Protein AF-A0A822HY90-F1 (afdb_monomer)

pLDDT: mean 82.27, std 18.72, range [35.62, 97.69]

Sequence (56 aa):
AGQTAGGSGSGSSDLFRPSSVTFDQSGNMYIADSNNHRVQFWLNNASSGTTVAGIT

Mean predicted aligned error: 6.98 Å

Radius of gyration: 10.69 Å; Cα contacts (8 Å, |Δi|>4): 110; chains: 1; bounding box: 26×24×24 Å

Structure (mmCIF, N/CA/C/O backbone):
data_AF-A0A822HY90-F1
#
_entry.id   AF-A0A822HY90-F1
#
loop_
_atom_site.group_PDB
_atom_site.id
_atom_site.type_symbol
_atom_site.label_atom_id
_atom_site.label_alt_id
_atom_site.label_comp_id
_atom_site.label_asym_id
_atom_site.label_entity_id
_atom_site.label_seq_id
_atom_site.pdbx_PDB_ins_code
_atom_site.Cartn_x
_atom_site.Cartn_y
_atom_site.Cartn_z
_atom_site.occupancy
_atom_site.B_iso_or_equiv
_atom_site.auth_seq_id
_atom_site.auth_comp_id
_atom_site.auth_asym_id
_atom_site.auth_atom_id
_atom_site.pdbx_PDB_model_num
ATOM 1 N N . ALA A 1 1 ? 11.084 12.056 9.496 1.00 35.62 1 ALA A N 1
ATOM 2 C CA . ALA A 1 1 ? 11.384 11.781 8.079 1.00 35.62 1 ALA A CA 1
ATOM 3 C C . ALA A 1 1 ? 10.169 11.089 7.476 1.00 35.62 1 ALA A C 1
ATOM 5 O O . ALA A 1 1 ? 9.881 9.964 7.857 1.00 35.62 1 ALA A O 1
ATOM 6 N N . GLY A 1 2 ? 9.384 11.800 6.662 1.00 41.28 2 GLY A N 1
ATOM 7 C CA . GLY A 1 2 ? 8.227 11.225 5.978 1.00 41.28 2 GLY A CA 1
ATOM 8 C C . GLY A 1 2 ? 8.715 10.481 4.748 1.00 41.28 2 GLY A C 1
ATOM 9 O O . GLY A 1 2 ? 9.157 11.115 3.794 1.00 41.28 2 GLY A O 1
ATOM 10 N N . GLN A 1 3 ? 8.706 9.152 4.796 1.00 45.84 3 GLN A N 1
ATOM 11 C CA . GLN A 1 3 ? 8.981 8.353 3.611 1.00 45.84 3 GLN A CA 1
ATOM 12 C C . GLN A 1 3 ? 7.721 8.379 2.753 1.00 45.84 3 GLN A C 1
ATOM 14 O O . GLN A 1 3 ? 6.717 7.745 3.064 1.00 45.84 3 GLN A O 1
ATOM 19 N N . THR A 1 4 ? 7.756 9.196 1.708 1.00 43.47 4 THR A N 1
ATOM 20 C CA . THR A 1 4 ? 6.813 9.131 0.597 1.00 43.47 4 THR A CA 1
ATOM 21 C C . THR A 1 4 ? 6.885 7.725 0.013 1.00 43.47 4 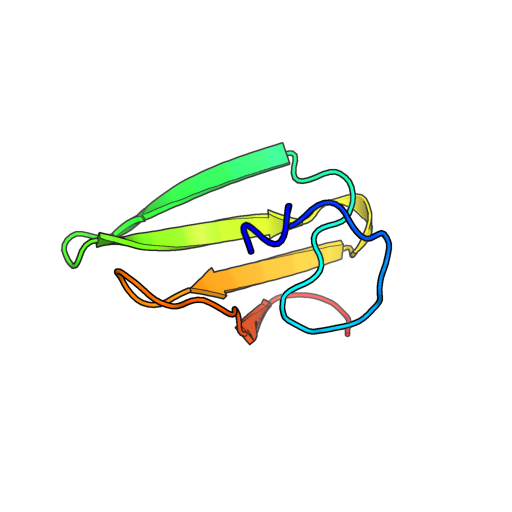THR A C 1
ATOM 23 O O . THR A 1 4 ? 7.911 7.357 -0.558 1.00 43.47 4 THR A O 1
ATOM 26 N N . ALA A 1 5 ? 5.811 6.948 0.166 1.00 52.34 5 ALA A N 1
ATOM 27 C CA . ALA A 1 5 ? 5.601 5.645 -0.468 1.00 52.34 5 ALA A CA 1
ATOM 28 C C . ALA A 1 5 ? 5.414 5.810 -1.992 1.00 52.34 5 ALA A C 1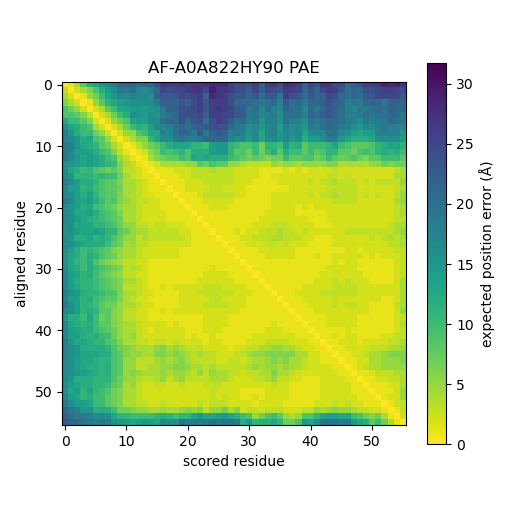
ATOM 30 O O . ALA A 1 5 ? 4.351 5.555 -2.548 1.00 52.34 5 ALA A O 1
ATOM 31 N N . GLY A 1 6 ? 6.442 6.344 -2.651 1.00 46.22 6 GLY A N 1
ATOM 32 C CA . GLY A 1 6 ? 6.492 6.647 -4.080 1.00 46.22 6 GLY A CA 1
ATOM 33 C C . GLY A 1 6 ? 7.785 6.154 -4.726 1.00 46.22 6 GLY A C 1
ATOM 34 O O . GLY A 1 6 ? 8.218 6.711 -5.731 1.00 46.22 6 GLY A O 1
ATOM 35 N N . GLY A 1 7 ? 8.430 5.153 -4.124 1.00 43.50 7 GLY A N 1
ATOM 36 C CA . GLY A 1 7 ? 9.555 4.454 -4.725 1.00 43.50 7 GLY A CA 1
ATOM 37 C C . GLY A 1 7 ? 9.041 3.355 -5.644 1.00 43.50 7 GLY A C 1
ATOM 38 O O . GLY A 1 7 ? 8.277 2.497 -5.220 1.00 43.50 7 GLY A O 1
ATOM 39 N N . SER A 1 8 ? 9.472 3.366 -6.901 1.00 50.72 8 SER A N 1
ATOM 40 C CA . SER A 1 8 ? 9.337 2.253 -7.844 1.00 50.72 8 SER A CA 1
ATOM 41 C C . SER A 1 8 ? 10.252 1.094 -7.430 1.00 50.72 8 SER A C 1
ATOM 43 O O . SER A 1 8 ? 11.223 0.785 -8.119 1.00 50.72 8 SER A O 1
ATOM 45 N N . GLY A 1 9 ? 10.010 0.528 -6.252 1.00 51.03 9 GLY A N 1
ATOM 46 C CA . GLY A 1 9 ? 10.703 -0.647 -5.746 1.00 51.03 9 GLY A CA 1
ATOM 47 C C . GLY A 1 9 ? 9.822 -1.893 -5.817 1.00 51.03 9 GLY A C 1
ATOM 48 O O . GLY A 1 9 ? 8.609 -1.822 -5.994 1.00 51.03 9 GLY A O 1
ATOM 49 N N . SER A 1 10 ? 10.459 -3.057 -5.722 1.00 53.38 10 SER A N 1
ATOM 50 C CA . SER A 1 10 ? 9.797 -4.369 -5.674 1.00 53.38 10 SER A CA 1
ATOM 51 C C . SER A 1 10 ? 9.494 -4.814 -4.237 1.00 53.38 10 SER A C 1
ATOM 53 O O . SER A 1 10 ? 9.080 -5.952 -4.016 1.00 53.38 10 SER A O 1
ATOM 55 N N . GLY A 1 11 ? 9.719 -3.950 -3.238 1.00 63.94 11 GLY A N 1
ATOM 56 C CA . GLY A 1 11 ? 9.396 -4.245 -1.846 1.00 63.94 11 GLY A CA 1
ATOM 57 C C . GLY A 1 11 ? 7.891 -4.427 -1.655 1.00 63.94 11 GLY A C 1
ATOM 58 O O . GLY A 1 11 ? 7.079 -3.872 -2.397 1.00 63.94 11 GLY A O 1
ATOM 59 N N . SER A 1 12 ? 7.474 -5.196 -0.646 1.00 64.38 12 SER A N 1
ATOM 60 C CA . SER A 1 12 ? 6.045 -5.374 -0.333 1.00 64.38 12 SER A CA 1
ATOM 61 C C . SER A 1 12 ? 5.336 -4.047 -0.016 1.00 64.38 12 SER A C 1
ATOM 63 O O . SER A 1 12 ? 4.132 -3.929 -0.201 1.00 64.38 12 SER A O 1
ATOM 65 N N . SER A 1 13 ? 6.085 -3.019 0.387 1.00 71.25 13 SER A N 1
ATOM 66 C CA . SER A 1 13 ? 5.557 -1.684 0.695 1.00 71.25 13 SER A CA 1
ATOM 67 C C . SER A 1 13 ? 5.639 -0.681 -0.461 1.00 71.25 13 SER A C 1
ATOM 69 O O . SER A 1 13 ? 5.086 0.411 -0.344 1.00 71.25 13 SER A O 1
ATOM 71 N N . ASP A 1 14 ? 6.308 -1.025 -1.563 1.00 83.81 14 ASP A N 1
ATOM 72 C CA . ASP A 1 14 ? 6.480 -0.135 -2.711 1.00 83.81 14 ASP A CA 1
ATOM 73 C C . ASP A 1 14 ? 5.303 -0.282 -3.686 1.00 83.81 14 ASP A C 1
ATOM 75 O O . ASP A 1 14 ? 5.019 -1.370 -4.183 1.00 83.81 14 ASP A O 1
ATOM 79 N N . LEU A 1 15 ? 4.590 0.806 -3.968 1.00 86.62 15 LEU A N 1
ATOM 80 C CA . LEU A 1 15 ? 3.457 0.797 -4.898 1.00 86.62 15 LEU A CA 1
ATOM 81 C C . LEU A 1 15 ? 3.901 1.266 -6.283 1.00 86.62 15 LEU A C 1
ATOM 83 O O . LEU A 1 15 ? 4.625 2.255 -6.410 1.00 86.62 15 LEU A O 1
ATOM 87 N N . PHE A 1 16 ? 3.399 0.623 -7.335 1.00 90.38 16 PHE A N 1
ATOM 88 C CA . PHE A 1 16 ? 3.654 1.004 -8.715 1.00 90.38 16 PHE A CA 1
ATOM 89 C C . PHE A 1 16 ? 2.352 1.210 -9.499 1.00 90.38 16 PHE A C 1
ATOM 91 O O . PHE A 1 16 ? 1.687 0.280 -9.953 1.00 90.38 16 PHE A O 1
ATOM 98 N N . ARG A 1 17 ? 2.017 2.491 -9.710 1.00 91.38 17 ARG A N 1
ATOM 99 C CA . ARG A 1 17 ? 0.777 2.948 -10.370 1.00 91.38 17 ARG A CA 1
ATOM 100 C C . ARG A 1 17 ? -0.479 2.297 -9.759 1.00 91.38 17 ARG A C 1
ATOM 102 O O . ARG A 1 17 ? -1.228 1.636 -10.480 1.00 91.38 17 ARG A O 1
ATOM 109 N N . PRO A 1 18 ? -0.726 2.476 -8.448 1.00 93.56 18 PRO A N 1
ATOM 110 C CA . PRO A 1 18 ? -1.946 1.973 -7.835 1.00 93.56 18 PRO A CA 1
ATOM 111 C C . PRO A 1 18 ? -3.173 2.624 -8.483 1.00 93.56 18 PRO A C 1
ATOM 113 O O . PRO A 1 18 ? -3.175 3.825 -8.761 1.00 93.56 18 PRO A O 1
ATOM 116 N N . SER A 1 19 ? -4.209 1.829 -8.740 1.00 96.94 19 SER A N 1
ATOM 117 C CA . SER A 1 19 ? -5.432 2.286 -9.415 1.00 96.94 19 SER A CA 1
ATOM 118 C C . SER A 1 19 ? -6.609 2.495 -8.469 1.00 96.94 19 SER A C 1
ATOM 120 O O . SER A 1 19 ? -7.526 3.247 -8.795 1.00 96.94 19 SER A O 1
ATOM 122 N N . SER A 1 20 ? -6.611 1.838 -7.307 1.00 96.81 20 SER A N 1
ATOM 123 C CA . SER A 1 20 ? -7.720 1.910 -6.358 1.00 96.81 20 SER A CA 1
ATOM 124 C C . SER A 1 20 ? -7.286 1.562 -4.937 1.00 96.81 20 SER A C 1
ATOM 126 O O . SER A 1 20 ? -6.318 0.824 -4.737 1.00 96.81 20 SER A O 1
ATOM 128 N N . VAL A 1 21 ? -8.041 2.080 -3.966 1.00 96.38 21 VAL A N 1
ATOM 129 C CA . VAL A 1 21 ? -7.907 1.810 -2.534 1.00 96.38 21 VAL A CA 1
ATOM 130 C C . VAL A 1 21 ? -9.289 1.586 -1.919 1.00 96.38 21 VAL A C 1
ATOM 132 O O . VAL A 1 21 ? -10.238 2.302 -2.241 1.00 96.38 21 VAL A O 1
ATOM 135 N N . THR A 1 22 ? -9.408 0.599 -1.034 1.00 97.69 22 THR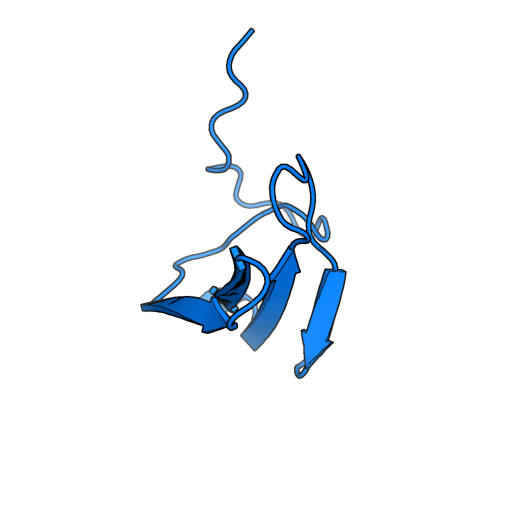 A N 1
ATOM 136 C CA . THR A 1 22 ? -10.614 0.361 -0.227 1.00 97.69 22 THR A CA 1
ATOM 137 C C . THR A 1 22 ? -10.243 -0.037 1.199 1.00 97.69 22 THR A C 1
ATOM 139 O O . THR A 1 22 ? -9.106 -0.435 1.459 1.00 97.69 22 THR A O 1
ATOM 142 N N . PHE A 1 23 ? -11.206 0.070 2.112 1.00 97.44 23 PHE A N 1
ATOM 143 C CA . PHE A 1 23 ? -11.037 -0.239 3.527 1.00 97.44 23 PHE A CA 1
ATOM 144 C C . PHE A 1 23 ? -12.063 -1.270 3.993 1.00 97.44 23 PHE A C 1
ATOM 146 O O . PHE A 1 23 ? -13.205 -1.268 3.529 1.00 97.44 23 PHE A O 1
ATOM 153 N N . ASP A 1 24 ? -11.668 -2.133 4.927 1.00 96.81 24 ASP A N 1
ATOM 154 C CA . ASP A 1 24 ? -12.609 -2.985 5.659 1.00 96.81 24 ASP A CA 1
ATOM 155 C C . ASP A 1 24 ? -13.172 -2.282 6.913 1.00 96.81 24 ASP A C 1
ATOM 157 O O . ASP A 1 24 ? -12.811 -1.153 7.247 1.00 96.81 24 ASP A O 1
ATOM 161 N N . GLN A 1 25 ? -14.063 -2.964 7.640 1.00 97.19 25 GLN A N 1
ATOM 162 C CA . GLN A 1 25 ? -14.675 -2.440 8.871 1.00 97.19 25 GLN A CA 1
ATOM 163 C C . GLN A 1 25 ? -13.677 -2.213 10.018 1.00 97.19 25 GLN A C 1
ATOM 165 O O . GLN A 1 25 ? -13.980 -1.466 10.946 1.00 97.19 25 GLN A O 1
ATOM 170 N N . SER A 1 26 ? -12.504 -2.848 9.969 1.00 96.94 26 SER A N 1
ATOM 171 C CA . SER A 1 26 ? -11.428 -2.674 10.953 1.00 96.94 26 SER A CA 1
ATOM 172 C C . SER A 1 26 ? -10.469 -1.536 10.572 1.00 96.94 26 SER A C 1
ATOM 174 O O . SER A 1 26 ? -9.540 -1.231 11.324 1.00 96.94 26 SER A O 1
ATOM 176 N N . GLY A 1 27 ? -10.690 -0.895 9.418 1.00 96.19 27 GLY A N 1
ATOM 177 C CA . GLY A 1 27 ? -9.832 0.154 8.876 1.00 96.19 27 GLY A CA 1
ATOM 178 C C . GLY A 1 27 ? -8.564 -0.374 8.205 1.00 96.19 27 GLY A C 1
ATOM 179 O O . GLY A 1 27 ? -7.638 0.405 7.981 1.00 96.19 27 GLY A O 1
ATOM 180 N N . ASN A 1 28 ? -8.489 -1.670 7.892 1.00 96.50 28 ASN A N 1
ATOM 181 C CA . ASN A 1 28 ? -7.385 -2.197 7.097 1.00 96.50 28 ASN A CA 1
ATOM 182 C C . ASN A 1 28 ? -7.555 -1.783 5.638 1.00 96.50 28 ASN A C 1
ATOM 184 O O . ASN A 1 28 ? -8.676 -1.686 5.138 1.00 96.50 28 ASN A O 1
ATOM 188 N N . MET A 1 29 ? -6.440 -1.561 4.957 1.00 95.81 29 MET A N 1
ATOM 189 C CA . MET A 1 29 ? -6.403 -0.998 3.616 1.00 95.81 29 MET A CA 1
ATOM 190 C C . MET A 1 29 ? -6.022 -2.061 2.589 1.00 95.81 29 MET A C 1
ATOM 192 O O . MET A 1 29 ? -5.046 -2.790 2.765 1.00 95.81 29 MET A O 1
ATOM 196 N N . TYR A 1 30 ? -6.759 -2.090 1.482 1.00 96.31 30 TYR A N 1
ATOM 197 C CA . TYR A 1 30 ? -6.461 -2.897 0.304 1.00 96.31 30 TYR A CA 1
ATOM 198 C C . TYR A 1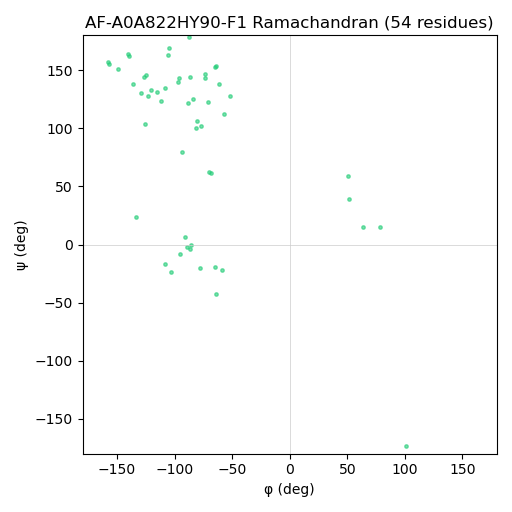 30 ? -6.165 -1.977 -0.875 1.00 96.31 30 TYR A C 1
ATOM 200 O O . TYR A 1 30 ? -6.937 -1.055 -1.145 1.00 96.31 30 TYR A O 1
ATOM 208 N N . ILE A 1 31 ? -5.070 -2.233 -1.589 1.00 95.31 31 ILE A N 1
ATOM 209 C CA . ILE A 1 31 ? -4.625 -1.419 -2.726 1.00 95.31 31 ILE A CA 1
ATOM 210 C C . ILE A 1 31 ? -4.497 -2.298 -3.966 1.00 95.31 31 ILE A C 1
ATOM 212 O O . ILE A 1 31 ? -3.795 -3.311 -3.940 1.00 95.31 31 ILE A O 1
ATOM 216 N N . ALA A 1 32 ? -5.130 -1.880 -5.062 1.00 95.75 32 ALA A N 1
ATOM 217 C CA . ALA A 1 32 ? -4.906 -2.454 -6.384 1.00 95.75 32 ALA A CA 1
ATOM 218 C C . ALA A 1 32 ? -3.637 -1.838 -6.994 1.00 95.75 32 ALA A C 1
ATOM 220 O O . ALA A 1 32 ? -3.664 -0.716 -7.502 1.00 95.75 32 ALA A O 1
ATOM 221 N N . ASP A 1 33 ? -2.525 -2.564 -6.920 1.00 93.56 33 ASP A N 1
ATOM 222 C CA . ASP A 1 33 ? -1.194 -2.128 -7.342 1.00 93.56 33 ASP A CA 1
ATOM 223 C C . ASP A 1 33 ? -0.931 -2.572 -8.792 1.00 93.56 33 ASP A C 1
ATOM 225 O O . ASP A 1 33 ? -0.349 -3.626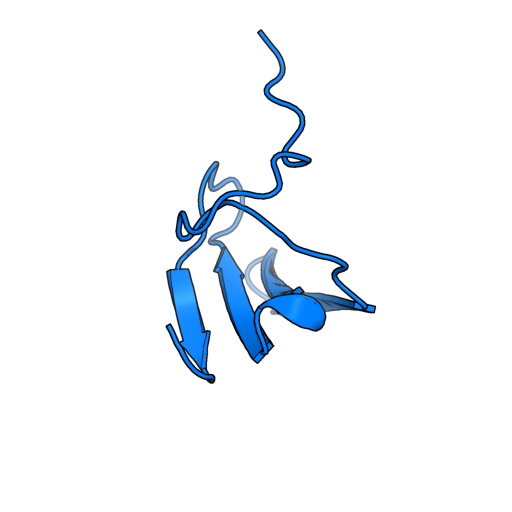 -9.063 1.00 93.56 33 ASP A O 1
ATOM 229 N N . SER A 1 34 ? -1.485 -1.804 -9.737 1.00 92.50 34 SER A N 1
ATOM 230 C CA . SER A 1 34 ? -1.743 -2.269 -11.103 1.00 92.50 34 SER A CA 1
ATOM 231 C C . SER A 1 34 ? -0.498 -2.619 -11.907 1.00 92.50 34 SER A C 1
ATOM 233 O O . SER A 1 34 ? -0.513 -3.646 -12.580 1.00 92.50 34 SER A O 1
ATOM 235 N N . ASN A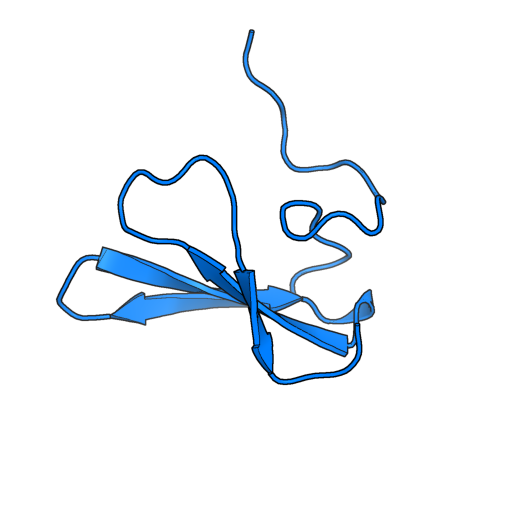 1 35 ? 0.579 -1.828 -11.848 1.00 91.31 35 ASN A N 1
ATOM 236 C CA . ASN A 1 35 ? 1.780 -2.172 -12.618 1.00 91.31 35 ASN A CA 1
ATOM 237 C C . ASN A 1 35 ? 2.614 -3.275 -11.957 1.00 91.31 35 ASN A C 1
ATOM 239 O O . ASN A 1 35 ? 3.394 -3.931 -12.645 1.00 91.31 35 ASN A O 1
ATOM 243 N N . ASN A 1 36 ? 2.432 -3.502 -10.657 1.00 90.38 36 ASN A N 1
ATOM 244 C CA . ASN A 1 36 ? 2.992 -4.666 -9.979 1.00 90.38 36 ASN A CA 1
ATOM 245 C C . ASN A 1 36 ? 2.084 -5.902 -10.095 1.00 90.38 36 ASN A C 1
ATOM 247 O O . ASN A 1 36 ? 2.438 -6.954 -9.578 1.00 90.38 36 ASN A O 1
ATOM 251 N N . HIS A 1 37 ? 0.930 -5.800 -10.769 1.00 92.44 37 HIS A N 1
ATOM 252 C CA . HIS A 1 37 ? -0.018 -6.901 -10.975 1.00 92.44 37 HIS A CA 1
ATOM 253 C C . HIS A 1 37 ? -0.400 -7.626 -9.673 1.00 92.44 37 HIS A C 1
ATOM 255 O O . HIS A 1 37 ? -0.526 -8.856 -9.642 1.00 92.44 37 HIS A O 1
ATOM 261 N N . ARG A 1 38 ? -0.576 -6.860 -8.589 1.00 93.31 38 ARG A N 1
ATOM 262 C CA . ARG A 1 38 ? -0.829 -7.397 -7.249 1.00 93.31 38 ARG A CA 1
ATOM 263 C C . ARG A 1 38 ? -1.860 -6.598 -6.467 1.00 93.31 38 ARG A C 1
ATOM 265 O O . ARG A 1 38 ? -2.177 -5.454 -6.791 1.00 93.31 38 ARG A O 1
ATOM 272 N N . VAL A 1 39 ? -2.363 -7.213 -5.404 1.00 94.06 39 VAL A N 1
ATOM 273 C CA . VAL A 1 39 ? -3.166 -6.558 -4.371 1.00 94.06 39 VAL A CA 1
ATOM 274 C C . VAL A 1 39 ? -2.357 -6.537 -3.083 1.00 94.06 39 VAL A C 1
ATOM 276 O O . VAL A 1 39 ? -1.931 -7.586 -2.592 1.00 94.06 39 VAL A O 1
ATOM 279 N N . GLN A 1 40 ? -2.154 -5.338 -2.545 1.00 94.19 40 GLN A N 1
ATOM 280 C CA . GLN A 1 40 ? -1.493 -5.128 -1.261 1.00 94.19 40 GLN A CA 1
ATOM 281 C C . GLN A 1 40 ? -2.519 -4.974 -0.144 1.00 94.19 40 GLN A C 1
ATOM 283 O O . GLN A 1 40 ? -3.555 -4.341 -0.338 1.00 94.19 40 GLN A O 1
ATOM 288 N N . PHE A 1 41 ? -2.197 -5.514 1.027 1.00 93.75 41 PHE A N 1
ATOM 289 C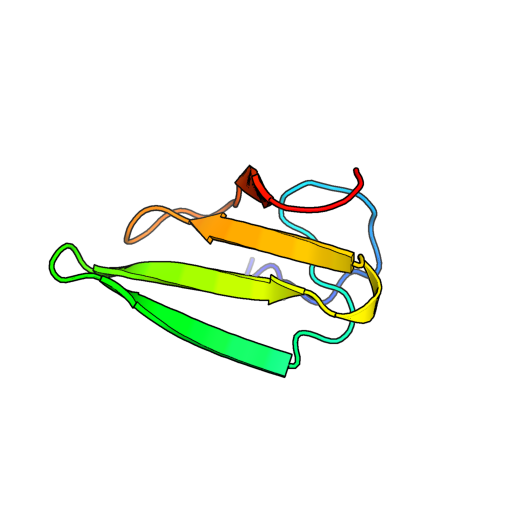 CA . PHE A 1 41 ? -2.961 -5.381 2.263 1.00 93.75 41 PHE A CA 1
ATOM 290 C C . PHE A 1 41 ? -2.108 -4.743 3.352 1.00 93.75 41 PHE A C 1
ATOM 292 O O . PHE A 1 41 ? -0.963 -5.145 3.562 1.00 93.75 41 PHE A O 1
ATOM 299 N N . TRP A 1 42 ? -2.662 -3.751 4.037 1.00 94.50 42 TRP A N 1
ATOM 300 C CA . TRP A 1 42 ? -2.003 -3.030 5.118 1.00 94.50 42 TRP A CA 1
ATOM 301 C C . TRP A 1 42 ? -2.942 -3.015 6.323 1.00 94.50 42 TRP A C 1
ATOM 303 O O . TRP A 1 42 ? -4.113 -2.655 6.196 1.00 94.50 42 TRP A O 1
ATOM 313 N N . LEU A 1 43 ? -2.429 -3.381 7.499 1.00 94.88 43 LEU A N 1
ATOM 314 C 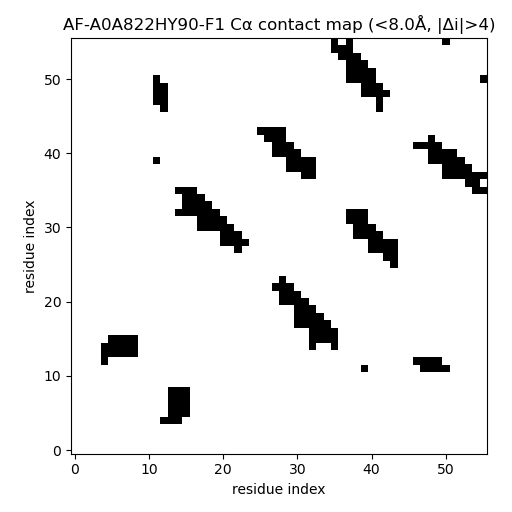CA . LEU A 1 43 ? -3.182 -3.214 8.741 1.00 94.88 43 LEU A CA 1
ATOM 315 C C . LEU A 1 43 ? -3.414 -1.725 9.012 1.00 94.88 43 LEU A C 1
ATOM 317 O O . LEU A 1 43 ? -2.606 -0.880 8.618 1.00 94.88 43 LEU A O 1
ATOM 321 N N . ASN A 1 44 ? -4.493 -1.404 9.722 1.00 93.44 44 ASN A N 1
ATOM 322 C CA . ASN A 1 44 ? -4.722 -0.041 10.189 1.00 93.44 44 ASN A CA 1
ATOM 323 C C . ASN A 1 44 ? -3.479 0.486 10.945 1.00 93.44 44 ASN A C 1
ATOM 325 O O . ASN A 1 44 ? -2.980 -0.171 11.860 1.00 93.44 44 ASN A O 1
ATOM 329 N N . ASN A 1 45 ? -2.981 1.665 10.559 1.00 88.31 45 ASN A N 1
ATOM 330 C CA . ASN A 1 45 ? -1.739 2.286 11.048 1.00 88.31 45 ASN A CA 1
ATOM 331 C C . ASN A 1 45 ? -0.427 1.531 10.745 1.00 88.31 45 ASN A C 1
ATOM 333 O O . ASN A 1 45 ? 0.606 1.845 11.341 1.00 88.31 45 ASN A O 1
ATOM 337 N N . ALA A 1 46 ? -0.419 0.559 9.829 1.00 87.38 46 ALA A N 1
ATOM 338 C CA . ALA A 1 46 ? 0.823 -0.070 9.390 1.00 87.38 46 ALA A CA 1
ATOM 339 C C . ALA A 1 46 ? 1.639 0.857 8.479 1.00 87.38 46 ALA A C 1
ATOM 341 O O . ALA A 1 46 ? 1.104 1.543 7.613 1.00 87.38 46 ALA A O 1
ATOM 342 N N . SER A 1 47 ? 2.963 0.805 8.628 1.00 85.62 47 SER A N 1
ATOM 343 C CA . SER A 1 47 ? 3.905 1.500 7.739 1.00 85.62 47 SER A CA 1
ATOM 344 C C . SER A 1 47 ? 4.276 0.689 6.491 1.00 85.62 47 SER A C 1
ATOM 346 O O . SER A 1 47 ? 5.037 1.176 5.659 1.00 85.62 47 SER A O 1
ATOM 348 N N . SER A 1 48 ? 3.792 -0.553 6.392 1.00 85.31 48 SER A N 1
ATOM 349 C CA . SER A 1 48 ? 4.165 -1.518 5.358 1.00 85.31 48 SER A CA 1
ATOM 350 C C . SER A 1 48 ? 3.018 -2.467 5.030 1.00 85.31 48 SER A C 1
ATOM 352 O O . SER A 1 48 ? 2.208 -2.797 5.899 1.00 85.31 48 SER A O 1
ATOM 354 N N . GLY A 1 49 ? 3.011 -2.943 3.786 1.00 87.44 49 GLY A N 1
ATOM 355 C CA . GLY A 1 49 ? 2.033 -3.892 3.268 1.00 87.44 49 GLY A CA 1
ATOM 356 C C . GLY A 1 49 ? 2.545 -5.313 3.109 1.00 87.44 49 GLY A C 1
ATOM 357 O O . GLY A 1 49 ? 3.750 -5.580 3.165 1.00 87.44 49 GLY A O 1
ATOM 358 N N . THR A 1 50 ? 1.598 -6.215 2.861 1.00 90.75 50 THR A N 1
ATOM 359 C CA . THR A 1 50 ? 1.842 -7.576 2.384 1.00 90.75 50 THR A CA 1
ATOM 360 C C . THR A 1 50 ? 1.023 -7.871 1.128 1.00 90.75 50 THR A C 1
ATOM 362 O O . THR A 1 50 ? -0.125 -7.437 0.999 1.00 90.75 50 THR A O 1
ATOM 365 N N . THR A 1 51 ? 1.596 -8.647 0.209 1.00 91.81 51 THR A N 1
ATOM 366 C CA . THR A 1 51 ? 0.883 -9.132 -0.976 1.00 91.81 51 THR A CA 1
ATOM 367 C C . THR A 1 51 ? -0.140 -10.180 -0.555 1.00 91.81 51 THR A C 1
ATOM 369 O O . THR A 1 51 ? 0.225 -11.202 0.023 1.00 91.81 51 THR A O 1
ATOM 372 N N . VAL A 1 52 ? -1.414 -9.951 -0.872 1.00 93.50 52 VAL A N 1
ATOM 373 C CA . VAL A 1 52 ? -2.506 -10.907 -0.598 1.00 93.50 52 VAL A CA 1
ATOM 374 C C . VAL A 1 52 ? -3.052 -11.576 -1.857 1.00 93.50 52 VAL A C 1
ATOM 376 O O . VAL A 1 52 ? -3.716 -12.604 -1.758 1.00 93.50 52 VAL A O 1
ATOM 379 N N . ALA A 1 53 ? -2.763 -11.024 -3.038 1.00 93.31 53 ALA A N 1
ATOM 380 C CA . ALA A 1 53 ? -3.074 -11.636 -4.329 1.00 93.31 53 ALA A CA 1
ATOM 381 C C . ALA A 1 53 ? -2.168 -11.084 -5.444 1.00 93.31 53 ALA A C 1
ATOM 383 O O . ALA A 1 53 ? -1.688 -9.954 -5.342 1.00 93.31 53 ALA A O 1
ATOM 384 N N . GLY A 1 54 ? -2.000 -11.848 -6.529 1.00 86.81 54 GLY A N 1
ATOM 385 C CA . GLY A 1 54 ? -1.222 -11.464 -7.716 1.00 86.81 54 GLY A CA 1
ATOM 386 C C . GLY A 1 54 ? 0.175 -12.080 -7.778 1.00 86.81 54 GLY A C 1
ATOM 387 O O . GLY A 1 54 ? 0.508 -1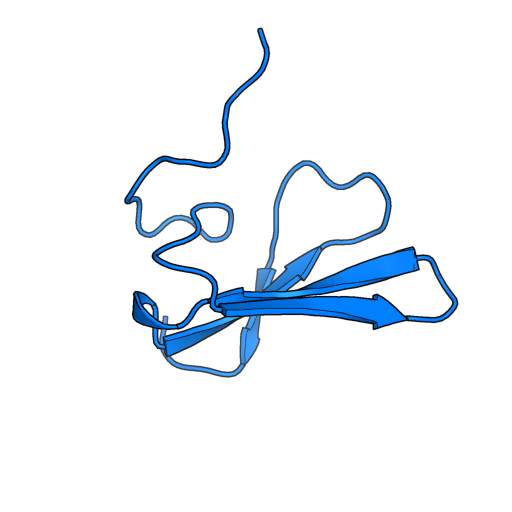2.952 -6.976 1.00 86.81 54 GLY A O 1
ATOM 388 N N . ILE A 1 55 ? 0.970 -11.652 -8.760 1.00 77.25 55 ILE A N 1
ATOM 389 C CA . ILE A 1 55 ? 2.358 -12.113 -8.920 1.00 77.25 55 ILE A CA 1
ATOM 390 C C . ILE A 1 55 ? 3.305 -11.256 -8.068 1.00 77.25 55 ILE A C 1
ATOM 392 O O . ILE A 1 55 ? 3.066 -10.063 -7.879 1.00 77.25 55 ILE A O 1
ATOM 396 N N . THR A 1 56 ? 4.338 -11.888 -7.510 1.00 60.72 56 THR A N 1
ATOM 397 C CA . THR A 1 56 ? 5.375 -11.254 -6.675 1.00 60.72 56 THR A CA 1
ATOM 398 C C . THR A 1 56 ? 6.604 -10.886 -7.475 1.00 60.72 56 THR A C 1
ATOM 400 O O . THR A 1 56 ? 7.050 -11.764 -8.250 1.00 60.72 56 THR A O 1
#

Nearest PDB structures (foldseek):
  6fpt-assembly2_B  TM=8.781E-01  e=3.986E-02  Danio rerio
  8j72-assembly1_A  TM=8.598E-01  e=6.138E-02  Mus musculus
  6xg7-assembly1_A  TM=8.208E-01  e=8.354E-02  Drosophila melanogaster
  8pkq-assembly1_A  TM=8.733E-01  e=1.646E-01  Mycobacterium tuberculosis
  7zcj-assembly1_A  TM=8.815E-01  e=1.981E-01  synthetic construct

Solvent-accessible surface area (backbone atoms only — not comparable to full-atom values): 3338 Å² total; per-residue (Å²): 134,85,80,73,75,70,45,90,48,91,51,63,55,34,48,35,70,61,77,48,75,50,68,53,98,82,52,29,40,40,32,38,20,55,76,54,49,26,30,34,38,26,56,60,92,52,96,52,35,40,75,78,44,68,61,132

Foldseek 3Di:
DDPDLDDPDPFQSRAAPWDDWDADPQRWIWIRRPVQQFIWIGHHVRPGTHTPDGDD

Secondary structure (DSSP, 8-state):
----S-----STT--SSEEEEEE-TT--EEEEETTTTEEEEE-TT-SS-EEEEE--